Protein AF-A0A2G2YZ79-F1 (afdb_monomer_lite)

Foldseek 3Di:
DQPPDDDAADDQVSLQCCLVPPVVANGWGADDPRRDIDGHHDDPCPPPDPVVSVVVVVVVVVVVVD

Sequence (66 aa):
KSKYFEGLCWVDSSCRKVCIEKDKFEDGHCSKLLRNCLCTKICPFDDIPNDAGTILVQDAKTLEAQ

Organism: Capsicum annuum (NCBI:txid4072)

Structure (mmCIF, N/CA/C/O backbone):
data_AF-A0A2G2YZ79-F1
#
_entry.id   AF-A0A2G2YZ79-F1
#
loop_
_atom_site.group_PDB
_atom_site.id
_atom_site.type_symbol
_atom_site.label_atom_id
_atom_site.label_alt_id
_atom_site.label_comp_id
_atom_site.label_asym_id
_atom_site.label_entity_id
_atom_site.label_seq_id
_atom_site.pdbx_PDB_ins_code
_atom_site.Cartn_x
_atom_site.Cartn_y
_atom_site.Cartn_z
_atom_site.occupancy
_atom_site.B_iso_or_equiv
_atom_site.auth_seq_id
_atom_site.auth_comp_id
_atom_site.auth_asym_id
_atom_site.auth_atom_id
_atom_site.pdbx_PDB_model_num
ATOM 1 N N . LYS A 1 1 ? -4.825 -0.474 -0.559 1.00 95.06 1 LYS A N 1
ATOM 2 C CA . LYS A 1 1 ? -4.028 -0.275 -1.799 1.00 95.06 1 LYS A CA 1
ATOM 3 C C . LYS A 1 1 ? -3.239 1.021 -1.649 1.00 95.06 1 LYS A C 1
ATOM 5 O O . LYS A 1 1 ? -3.840 1.986 -1.193 1.00 95.06 1 LYS A O 1
ATOM 10 N N . SER A 1 2 ? -1.940 1.021 -1.963 1.00 97.62 2 SER A N 1
ATOM 11 C CA . SER A 1 2 ? -1.080 2.218 -1.896 1.00 97.62 2 SER A CA 1
ATOM 12 C C . SER A 1 2 ? -1.578 3.323 -2.836 1.00 97.62 2 SER A C 1
ATOM 14 O O . SER A 1 2 ? -2.071 3.020 -3.926 1.00 97.62 2 SER A O 1
ATOM 16 N N . LYS A 1 3 ? -1.439 4.587 -2.415 1.00 97.69 3 LYS A N 1
ATOM 17 C CA . LYS A 1 3 ? -1.709 5.776 -3.242 1.00 97.69 3 LYS A CA 1
ATOM 18 C C . LYS A 1 3 ? -0.490 6.228 -4.051 1.00 97.69 3 LYS A C 1
ATOM 20 O O . LYS A 1 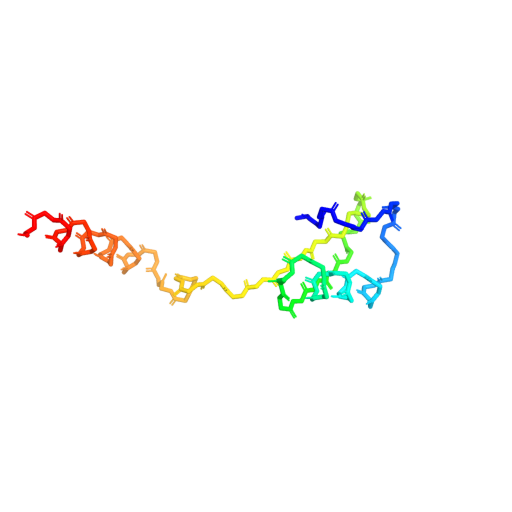3 ? -0.664 6.936 -5.035 1.00 97.69 3 LYS A O 1
ATOM 25 N N . TYR A 1 4 ? 0.714 5.836 -3.630 1.00 98.31 4 TYR A N 1
ATOM 26 C CA . TYR A 1 4 ? 1.986 6.312 -4.187 1.00 98.31 4 TYR A CA 1
ATOM 27 C C . TYR A 1 4 ? 2.754 5.244 -4.976 1.00 98.31 4 TYR A C 1
ATOM 29 O O . TYR A 1 4 ? 3.756 5.559 -5.610 1.00 98.31 4 TYR A O 1
ATOM 37 N N . PHE A 1 5 ? 2.330 3.978 -4.923 1.00 97.81 5 PHE A N 1
ATOM 38 C CA . PHE A 1 5 ? 2.949 2.913 -5.704 1.00 97.81 5 PHE A CA 1
ATOM 39 C C . PHE A 1 5 ? 2.439 2.950 -7.146 1.00 97.81 5 PHE A C 1
ATOM 41 O O . PHE A 1 5 ? 1.260 2.698 -7.407 1.00 97.81 5 PHE A O 1
ATOM 48 N N . GLU A 1 6 ? 3.341 3.235 -8.079 1.00 95.88 6 GLU A N 1
ATOM 49 C CA . GLU A 1 6 ? 3.038 3.316 -9.505 1.00 95.88 6 GLU A CA 1
ATOM 50 C C . GLU A 1 6 ? 3.304 1.983 -10.220 1.00 95.88 6 GLU A C 1
ATOM 52 O O . GLU A 1 6 ? 4.261 1.267 -9.923 1.00 95.88 6 GLU A O 1
ATOM 57 N N . GLY A 1 7 ? 2.457 1.655 -11.199 1.00 95.50 7 GLY A N 1
ATOM 58 C CA . GLY A 1 7 ? 2.607 0.461 -12.033 1.00 95.50 7 GLY A CA 1
ATOM 59 C C . GLY A 1 7 ? 2.183 -0.857 -11.372 1.00 95.50 7 GLY A C 1
ATOM 60 O O . GLY A 1 7 ? 1.435 -0.891 -10.393 1.00 95.50 7 GLY A O 1
ATOM 61 N N . LEU A 1 8 ? 2.629 -1.968 -11.972 1.00 97.38 8 LEU A N 1
ATOM 62 C CA . LEU A 1 8 ? 2.335 -3.325 -11.505 1.00 97.38 8 LEU A CA 1
ATOM 63 C C . LEU A 1 8 ? 3.345 -3.761 -10.437 1.00 97.38 8 LEU A C 1
ATOM 65 O O . LEU A 1 8 ? 4.558 -3.676 -10.614 1.00 97.38 8 LEU A O 1
ATOM 69 N N . CYS A 1 9 ? 2.823 -4.276 -9.333 1.00 98.12 9 CYS A N 1
ATOM 70 C CA . CYS A 1 9 ? 3.578 -4.760 -8.191 1.00 98.12 9 CYS A CA 1
ATOM 71 C C . CYS A 1 9 ? 4.051 -6.202 -8.414 1.00 98.12 9 CYS A C 1
ATOM 73 O O . CYS A 1 9 ? 3.245 -7.137 -8.427 1.00 98.12 9 CYS A O 1
ATOM 75 N N . TRP A 1 10 ? 5.365 -6.382 -8.553 1.00 96.81 10 TRP A N 1
ATOM 76 C CA . TRP A 1 10 ? 6.007 -7.694 -8.721 1.00 96.81 10 TRP A CA 1
ATOM 77 C C . TRP A 1 10 ? 6.837 -8.130 -7.518 1.00 96.81 10 TRP A C 1
ATOM 79 O O . TRP A 1 10 ? 6.984 -9.327 -7.285 1.00 96.81 10 TRP A O 1
ATOM 89 N N . VAL A 1 11 ? 7.379 -7.163 -6.776 1.00 97.62 11 VAL A N 1
ATOM 90 C CA . VAL A 1 11 ? 8.318 -7.391 -5.679 1.00 97.62 11 VAL A CA 1
ATOM 91 C C . VAL A 1 11 ? 7.770 -6.745 -4.412 1.00 97.62 11 VAL A C 1
ATOM 93 O O . VAL A 1 11 ? 7.613 -5.523 -4.347 1.00 97.62 11 VAL A O 1
ATOM 96 N N . ASP A 1 12 ? 7.518 -7.563 -3.391 1.00 98.25 12 ASP A N 1
ATOM 97 C CA . ASP A 1 12 ? 6.927 -7.106 -2.130 1.00 98.25 12 ASP A CA 1
ATOM 98 C C . ASP A 1 12 ? 7.786 -6.044 -1.437 1.00 98.25 12 ASP A C 1
ATOM 100 O O . ASP A 1 12 ? 7.252 -5.085 -0.893 1.00 98.25 12 ASP A O 1
ATOM 104 N N . SER A 1 13 ? 9.119 -6.146 -1.507 1.00 98.19 13 SER A N 1
ATOM 105 C CA . SER A 1 13 ? 10.019 -5.172 -0.872 1.00 98.19 13 SER A CA 1
ATOM 106 C C . SER A 1 13 ? 9.869 -3.757 -1.440 1.00 98.19 13 SER A C 1
ATOM 108 O O . SER A 1 13 ? 9.919 -2.790 -0.677 1.00 98.19 13 SER A O 1
ATOM 110 N N . SER A 1 14 ? 9.629 -3.618 -2.747 1.00 97.81 14 SER A N 1
ATOM 111 C CA . SER A 1 14 ? 9.345 -2.324 -3.376 1.00 97.81 14 SER A CA 1
ATOM 112 C C . SER A 1 14 ? 8.017 -1.748 -2.881 1.00 97.81 14 SER A C 1
ATOM 114 O O . SER A 1 14 ? 7.944 -0.561 -2.574 1.00 97.81 14 SER A O 1
ATOM 116 N N . CYS A 1 15 ? 6.983 -2.586 -2.761 1.00 98.56 15 CYS A N 1
ATOM 117 C CA . CYS A 1 15 ? 5.683 -2.178 -2.229 1.00 98.56 15 CYS A CA 1
ATOM 118 C C . CYS A 1 15 ? 5.770 -1.765 -0.760 1.00 98.56 15 CYS A C 1
ATOM 120 O O . CYS A 1 15 ? 5.377 -0.652 -0.414 1.00 98.56 15 CYS A O 1
ATOM 122 N N . ARG A 1 16 ? 6.370 -2.612 0.083 1.00 98.69 16 ARG A N 1
ATOM 123 C CA . ARG A 1 16 ? 6.591 -2.348 1.507 1.00 98.69 16 ARG A CA 1
ATOM 124 C C . ARG A 1 16 ? 7.306 -1.021 1.735 1.00 98.69 16 ARG A C 1
ATOM 126 O O . ARG A 1 16 ? 6.873 -0.237 2.574 1.00 98.69 16 ARG A O 1
ATOM 133 N N . LYS A 1 17 ? 8.357 -0.731 0.959 1.00 98.56 17 LYS A N 1
ATOM 134 C CA . LYS A 1 17 ? 9.091 0.538 1.058 1.00 98.56 17 LYS A CA 1
ATOM 135 C C . LYS A 1 17 ? 8.172 1.744 0.849 1.00 98.56 17 LYS A C 1
ATOM 137 O O . LYS A 1 17 ? 8.183 2.663 1.661 1.00 98.56 17 LYS A O 1
ATOM 142 N N . VAL A 1 18 ? 7.346 1.731 -0.200 1.00 98.44 18 VAL A N 1
ATOM 143 C CA . VAL A 1 18 ? 6.391 2.819 -0.471 1.00 98.44 18 VAL A CA 1
ATOM 144 C C . VAL A 1 18 ? 5.330 2.911 0.627 1.00 98.44 18 VAL A C 1
ATOM 146 O O . VAL A 1 18 ? 5.042 4.009 1.102 1.00 98.44 18 VAL A O 1
ATOM 149 N N . CYS A 1 19 ? 4.807 1.773 1.084 1.00 98.69 19 CYS A N 1
ATOM 150 C CA . CYS A 1 19 ? 3.816 1.733 2.153 1.00 98.69 19 CYS A CA 1
ATOM 151 C C . CYS A 1 19 ? 4.323 2.385 3.446 1.00 98.69 19 CYS A C 1
ATOM 153 O O . CYS A 1 19 ? 3.619 3.210 4.029 1.00 98.69 19 CYS A O 1
ATOM 155 N N . ILE A 1 20 ? 5.557 2.085 3.852 1.00 98.56 20 ILE A N 1
ATOM 156 C CA . ILE A 1 20 ? 6.166 2.641 5.066 1.00 98.56 20 ILE A CA 1
ATOM 157 C C . ILE A 1 20 ? 6.553 4.110 4.865 1.00 98.56 20 ILE A C 1
ATOM 159 O O . ILE A 1 20 ? 6.171 4.990 5.639 1.00 98.56 20 ILE A O 1
ATOM 163 N N . GLU A 1 21 ? 7.296 4.412 3.801 1.00 98.56 21 GLU A N 1
ATOM 164 C CA . GLU A 1 21 ? 7.900 5.734 3.630 1.00 98.56 21 GLU A CA 1
ATOM 165 C C . GLU A 1 21 ? 6.895 6.794 3.164 1.00 98.56 21 GLU A C 1
ATOM 167 O O . GLU A 1 21 ? 7.029 7.966 3.533 1.00 98.56 21 GLU A O 1
ATOM 172 N N . LYS A 1 22 ? 5.890 6.418 2.364 1.00 98.31 22 LYS A N 1
ATOM 173 C CA . LYS A 1 22 ? 4.952 7.353 1.721 1.00 98.31 22 LYS A CA 1
ATOM 174 C C . LYS A 1 22 ? 3.540 7.240 2.279 1.00 98.31 22 LYS A C 1
ATOM 176 O O . LYS A 1 22 ? 3.013 8.249 2.739 1.00 98.31 22 LYS A O 1
ATOM 181 N N . ASP A 1 23 ? 2.952 6.043 2.280 1.00 97.50 23 ASP A N 1
ATOM 182 C CA . ASP A 1 23 ? 1.565 5.859 2.737 1.00 97.50 23 ASP A CA 1
ATOM 183 C C . ASP A 1 23 ? 1.416 5.853 4.271 1.00 97.50 23 ASP A C 1
ATOM 185 O O . ASP A 1 23 ? 0.295 5.982 4.760 1.00 97.50 23 ASP A O 1
ATOM 189 N N . LYS A 1 24 ? 2.520 5.748 5.027 1.00 97.12 24 LYS A N 1
ATOM 190 C CA . LYS A 1 24 ? 2.547 5.689 6.504 1.00 97.12 24 LYS A CA 1
ATOM 191 C C . LYS A 1 24 ? 1.814 4.472 7.081 1.00 97.12 24 LYS A C 1
ATOM 193 O O . LYS A 1 24 ? 1.109 4.568 8.083 1.00 97.12 24 LYS A O 1
ATOM 198 N N . PHE A 1 25 ? 1.988 3.331 6.427 1.00 97.56 25 PHE A N 1
ATOM 199 C CA . PHE A 1 25 ? 1.586 2.014 6.917 1.00 97.56 25 PHE A CA 1
ATOM 200 C C . PHE A 1 25 ? 2.793 1.266 7.494 1.00 97.56 25 PHE A C 1
ATOM 202 O O . PHE A 1 25 ? 3.928 1.719 7.380 1.00 97.56 25 PHE A O 1
ATOM 209 N N . GLU A 1 26 ? 2.549 0.126 8.128 1.00 97.81 26 GLU A N 1
ATOM 210 C CA . GLU A 1 26 ? 3.590 -0.642 8.821 1.00 97.81 26 GLU A CA 1
ATOM 211 C C . GLU A 1 26 ? 4.226 -1.694 7.910 1.00 97.81 26 GLU A C 1
ATOM 213 O O . GLU A 1 26 ? 5.393 -2.038 8.077 1.00 97.81 26 GLU A O 1
ATOM 218 N N . ASP A 1 27 ? 3.478 -2.173 6.914 1.00 98.19 27 ASP A N 1
ATOM 219 C CA . ASP A 1 27 ? 3.948 -3.161 5.949 1.00 98.19 27 ASP A CA 1
ATOM 220 C C . ASP A 1 27 ? 3.226 -3.025 4.591 1.00 98.19 27 ASP A C 1
ATOM 222 O O . ASP A 1 27 ? 2.315 -2.204 4.415 1.00 98.19 27 ASP A O 1
ATOM 226 N N . GLY A 1 28 ? 3.636 -3.822 3.603 1.00 98.12 28 GLY A N 1
ATOM 227 C CA . GLY A 1 28 ? 2.912 -3.987 2.353 1.00 98.12 28 GLY A CA 1
ATOM 228 C C . GLY A 1 28 ? 3.388 -5.156 1.491 1.00 98.12 28 GLY A C 1
ATOM 229 O O . GLY A 1 28 ? 4.539 -5.582 1.556 1.00 98.12 28 GLY A O 1
ATOM 230 N N . HIS A 1 29 ? 2.491 -5.652 0.641 1.00 98.56 29 HIS A N 1
ATOM 231 C CA . HIS A 1 29 ? 2.742 -6.774 -0.266 1.00 98.56 29 HIS A CA 1
ATOM 232 C C . HIS A 1 29 ? 2.017 -6.611 -1.609 1.00 98.56 29 HIS A C 1
ATOM 234 O O . HIS A 1 29 ? 1.041 -5.863 -1.741 1.00 98.56 29 HIS A O 1
ATOM 240 N N . CYS A 1 30 ? 2.476 -7.335 -2.625 1.00 98.56 30 CYS A N 1
ATOM 241 C CA . CYS A 1 30 ? 1.845 -7.373 -3.934 1.00 98.56 30 CYS A CA 1
ATOM 242 C C . CYS A 1 30 ? 0.658 -8.346 -3.956 1.00 98.56 30 CYS A C 1
ATOM 244 O O . CYS A 1 30 ? 0.782 -9.536 -3.664 1.00 98.56 30 CYS A O 1
ATOM 246 N N . SER A 1 31 ? -0.509 -7.878 -4.400 1.00 97.56 31 SER A N 1
ATOM 247 C CA . SER A 1 31 ? -1.640 -8.765 -4.687 1.00 97.56 31 SER A CA 1
ATOM 248 C C . SER A 1 31 ? -1.308 -9.675 -5.877 1.00 97.56 31 SER A C 1
ATOM 250 O O . SER A 1 31 ? -0.770 -9.201 -6.879 1.00 97.56 31 SER A O 1
ATOM 252 N N . LYS A 1 32 ? -1.696 -10.953 -5.825 1.00 93.19 32 LYS A N 1
ATOM 253 C CA . LYS A 1 32 ? -1.309 -11.947 -6.844 1.00 93.19 32 LYS A CA 1
ATOM 254 C C . LYS A 1 32 ? -1.888 -11.667 -8.238 1.00 93.19 32 LYS A C 1
ATOM 256 O O . LYS A 1 32 ? -1.148 -11.668 -9.216 1.00 93.19 32 LYS A O 1
ATOM 261 N N . LEU A 1 33 ? -3.198 -11.427 -8.324 1.00 93.50 33 LEU A N 1
ATOM 262 C CA . LEU A 1 33 ? -3.923 -11.312 -9.598 1.00 93.50 33 LEU A CA 1
ATOM 263 C C . LEU A 1 33 ? -3.797 -9.916 -10.210 1.00 93.50 33 LEU A C 1
ATOM 265 O O . LEU A 1 33 ? -3.267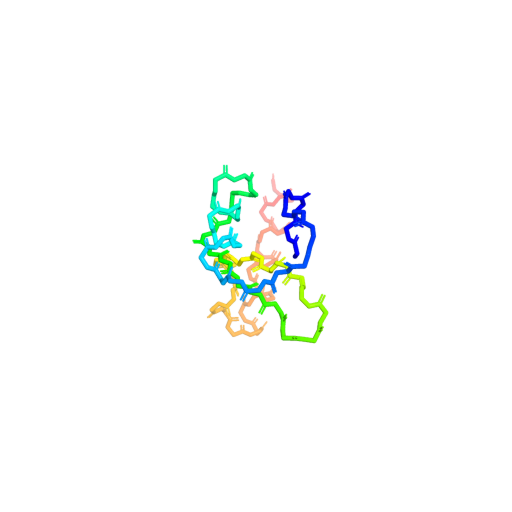 -9.755 -11.302 1.00 93.50 33 LEU A O 1
ATOM 269 N N . LEU A 1 34 ? -4.245 -8.895 -9.479 1.00 95.38 34 LEU A N 1
ATOM 270 C CA . LEU A 1 34 ? -4.303 -7.522 -9.985 1.00 95.38 34 LEU A CA 1
ATOM 271 C C . LEU A 1 34 ? -2.970 -6.775 -9.877 1.00 95.38 34 LEU A C 1
ATOM 273 O O . LEU A 1 34 ? -2.892 -5.626 -10.298 1.00 95.38 34 LEU A O 1
ATOM 277 N N . ARG A 1 35 ? -1.942 -7.396 -9.274 1.00 97.00 35 ARG A N 1
ATOM 278 C CA . ARG A 1 35 ? -0.613 -6.796 -9.065 1.00 97.00 35 ARG A CA 1
ATOM 279 C C . ARG A 1 35 ? -0.685 -5.390 -8.454 1.00 97.00 35 ARG A C 1
ATOM 281 O O . ARG A 1 35 ? 0.137 -4.532 -8.738 1.00 97.00 35 ARG A O 1
ATOM 288 N N . ASN A 1 36 ? -1.664 -5.145 -7.587 1.00 98.19 36 ASN A N 1
ATOM 289 C CA . ASN A 1 36 ? -1.732 -3.944 -6.767 1.00 9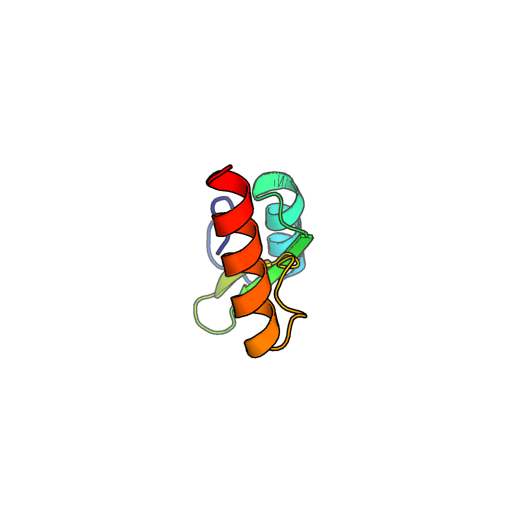8.19 36 ASN A CA 1
ATOM 290 C C . ASN A 1 36 ? -0.749 -4.052 -5.596 1.00 98.19 36 ASN A C 1
ATOM 292 O O . ASN A 1 36 ? -0.613 -5.124 -5.011 1.00 98.19 36 ASN A O 1
ATOM 296 N N . CYS A 1 37 ? -0.152 -2.934 -5.193 1.00 98.69 37 CYS A N 1
ATOM 297 C CA . CYS A 1 37 ? 0.516 -2.830 -3.899 1.00 98.69 37 CYS A CA 1
ATOM 298 C C . CYS A 1 37 ? -0.524 -2.608 -2.787 1.00 98.69 37 CYS A C 1
ATOM 300 O O . CYS A 1 37 ? -1.319 -1.658 -2.831 1.00 98.69 37 CYS A O 1
ATOM 302 N N . LEU A 1 38 ? -0.559 -3.507 -1.807 1.00 98.44 38 LEU A N 1
ATOM 303 C CA . LEU A 1 38 ? -1.477 -3.483 -0.673 1.00 98.44 38 LEU A CA 1
ATOM 304 C C . LEU A 1 38 ? -0.693 -3.173 0.602 1.00 98.44 38 LEU A C 1
ATOM 306 O O . LEU A 1 38 ? 0.105 -3.992 1.038 1.00 98.44 38 LEU A O 1
ATOM 310 N N . CYS A 1 39 ? -0.933 -1.998 1.185 1.00 98.50 39 CYS A N 1
ATOM 311 C CA . CYS A 1 39 ? -0.356 -1.604 2.467 1.00 98.50 39 CYS A CA 1
ATOM 312 C C . CYS A 1 39 ? -1.219 -2.084 3.632 1.00 98.50 39 CYS A C 1
ATOM 314 O O . CYS A 1 39 ? -2.450 -2.040 3.539 1.00 98.50 39 CYS A O 1
ATOM 316 N N . THR A 1 40 ? -0.572 -2.490 4.719 1.00 97.19 40 THR A N 1
ATOM 317 C CA . THR A 1 40 ? -1.205 -3.032 5.926 1.00 97.19 40 THR A CA 1
ATOM 318 C C . THR A 1 40 ? -0.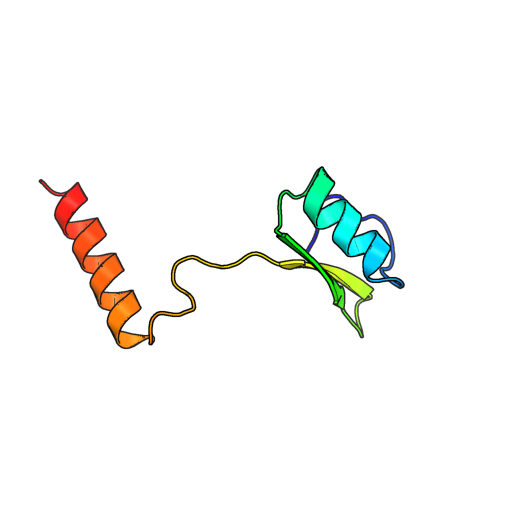666 -2.343 7.172 1.00 97.19 40 THR A C 1
ATOM 320 O O . THR A 1 40 ? 0.480 -1.901 7.221 1.00 97.19 40 THR A O 1
ATOM 323 N N . LYS A 1 41 ? -1.530 -2.203 8.171 1.00 95.25 41 LYS A N 1
ATOM 324 C CA . LYS A 1 41 ? -1.207 -1.723 9.513 1.00 95.25 41 LYS A CA 1
ATOM 325 C C . LYS A 1 41 ? -2.091 -2.479 10.489 1.00 95.25 41 LYS A C 1
ATOM 327 O O . LYS A 1 41 ? -3.169 -2.922 10.086 1.00 95.25 41 LYS A O 1
ATOM 332 N N . ILE A 1 42 ? -1.666 -2.586 11.735 1.00 89.94 42 ILE A N 1
ATOM 333 C CA . ILE A 1 42 ? -2.511 -3.115 12.800 1.00 89.94 42 ILE A CA 1
ATOM 334 C C . ILE A 1 42 ? -3.736 -2.204 12.938 1.00 89.94 42 ILE A C 1
ATOM 336 O O . ILE A 1 42 ? -3.606 -0.979 13.055 1.00 89.94 42 ILE A O 1
ATOM 340 N N . CYS A 1 43 ? -4.939 -2.779 12.904 1.00 86.38 43 CYS A N 1
ATOM 341 C CA . CYS A 1 43 ? -6.120 -2.041 13.328 1.00 86.38 43 CYS A CA 1
ATOM 342 C C . CYS A 1 43 ? -6.270 -2.221 14.844 1.00 86.38 43 CYS A C 1
ATOM 344 O O . CYS A 1 43 ? -6.272 -3.352 15.324 1.00 86.38 43 CYS A O 1
ATOM 346 N N . PRO A 1 44 ? -6.446 -1.134 15.611 1.00 74.00 44 PRO A N 1
ATOM 347 C CA . PRO A 1 44 ? -6.472 -1.178 17.077 1.00 74.00 44 PRO A CA 1
ATOM 348 C C . PRO A 1 44 ? -7.632 -1.987 17.686 1.00 74.00 44 PRO A C 1
ATOM 350 O O . PRO A 1 44 ? -7.671 -2.156 18.900 1.00 74.00 44 PRO A O 1
ATOM 353 N N . PHE A 1 45 ? -8.566 -2.487 16.871 1.00 69.50 45 PHE A N 1
ATOM 354 C CA . PHE A 1 45 ? -9.730 -3.258 17.311 1.00 69.50 45 PHE A CA 1
ATOM 355 C C . PHE A 1 45 ? -9.846 -4.638 16.639 1.00 69.50 45 PHE A C 1
ATOM 357 O O . PHE A 1 45 ? -10.840 -5.320 16.867 1.00 69.50 45 PHE A O 1
ATOM 364 N N . ASP A 1 46 ? -8.867 -5.067 15.831 1.00 61.69 46 ASP A N 1
ATOM 365 C CA . ASP A 1 46 ? -8.953 -6.354 15.111 1.00 61.69 46 ASP A CA 1
ATOM 366 C C . ASP A 1 46 ? -8.793 -7.574 16.039 1.00 61.69 46 ASP A C 1
ATOM 368 O O . ASP A 1 46 ? -9.295 -8.651 15.725 1.00 61.69 46 ASP A O 1
ATOM 372 N N . ASP A 1 47 ? -8.160 -7.404 17.205 1.00 60.16 47 ASP A N 1
ATOM 373 C CA . ASP A 1 47 ? -8.011 -8.458 18.225 1.00 60.16 47 ASP A CA 1
ATOM 374 C C . ASP A 1 47 ? -9.209 -8.557 19.176 1.00 60.16 47 ASP A C 1
ATOM 376 O O . ASP A 1 47 ? -9.222 -9.367 20.108 1.00 60.16 47 ASP A O 1
ATOM 380 N N . ILE A 1 48 ? -10.228 -7.724 18.970 1.00 59.59 48 ILE A N 1
ATOM 381 C CA . ILE A 1 48 ? -11.415 -7.755 19.801 1.00 59.59 48 ILE A CA 1
ATOM 382 C C . ILE A 1 48 ? -12.408 -8.714 19.148 1.00 59.59 48 ILE A C 1
ATOM 384 O O . ILE A 1 48 ? -12.873 -8.432 18.040 1.00 59.59 48 ILE A O 1
ATOM 388 N N . PRO A 1 49 ? -12.766 -9.838 19.802 1.00 63.03 49 PRO A N 1
ATOM 389 C CA . PRO A 1 49 ? -13.840 -10.681 19.300 1.00 63.03 49 PRO A CA 1
ATOM 390 C C . PRO A 1 49 ? -15.062 -9.798 19.039 1.00 63.03 49 PRO A C 1
ATOM 392 O O . PRO A 1 49 ? -15.346 -8.900 19.826 1.00 63.03 49 PRO A O 1
ATOM 395 N N . ASN A 1 50 ? -15.737 -10.021 17.912 1.00 60.72 50 ASN A N 1
ATOM 396 C CA . ASN A 1 50 ? -16.757 -9.134 17.326 1.00 60.72 50 ASN A CA 1
ATOM 397 C C . ASN A 1 50 ? -17.787 -8.586 18.350 1.00 60.72 50 ASN A C 1
ATOM 399 O O . ASN A 1 50 ? -18.269 -7.455 18.241 1.00 60.72 50 ASN A O 1
ATOM 403 N N . ASP A 1 51 ? -18.063 -9.365 19.398 1.00 59.53 51 ASP A N 1
ATOM 404 C CA . ASP A 1 51 ? -18.934 -9.008 20.519 1.00 59.53 51 ASP A CA 1
ATOM 405 C C . ASP A 1 51 ? -18.375 -7.879 21.406 1.00 59.53 51 ASP A C 1
ATOM 407 O O . ASP A 1 51 ? -19.110 -6.979 21.804 1.00 59.53 51 ASP A O 1
ATOM 411 N N . ALA A 1 52 ? -17.071 -7.858 21.682 1.00 60.06 52 ALA A N 1
ATOM 412 C CA . ALA A 1 52 ? -16.435 -6.831 22.506 1.00 60.06 52 ALA A CA 1
ATOM 413 C C . ALA A 1 52 ? -16.128 -5.536 21.724 1.00 60.06 52 ALA A C 1
ATOM 415 O O . ALA A 1 52 ? -16.125 -4.454 22.313 1.00 60.06 52 ALA A O 1
ATOM 416 N N . GLY A 1 53 ? -15.960 -5.602 20.396 1.00 59.47 53 GLY A N 1
ATOM 417 C CA . GLY A 1 53 ? -15.781 -4.406 19.559 1.00 59.47 53 GLY A CA 1
ATOM 418 C C . GLY A 1 53 ? -17.045 -3.541 19.545 1.00 59.47 53 GLY A C 1
ATOM 419 O O . GLY A 1 53 ? -16.983 -2.313 19.587 1.00 59.47 53 GLY A O 1
ATOM 420 N N . THR A 1 54 ? -18.205 -4.198 19.594 1.00 60.31 54 THR A N 1
ATOM 421 C CA . THR A 1 54 ? -19.518 -3.553 19.696 1.00 60.31 54 THR A CA 1
ATOM 422 C C . THR A 1 54 ? -19.702 -2.809 21.026 1.00 60.31 54 THR A C 1
ATOM 424 O O . THR A 1 54 ? -20.344 -1.760 21.045 1.00 60.31 54 THR A O 1
ATOM 427 N N . ILE A 1 55 ? -19.107 -3.303 22.119 1.00 60.31 55 ILE A N 1
ATOM 428 C CA . ILE A 1 55 ? -19.181 -2.688 23.456 1.00 60.31 55 ILE A CA 1
ATOM 429 C C . ILE A 1 55 ? -18.308 -1.425 23.526 1.00 60.31 55 ILE A C 1
ATOM 431 O O . ILE A 1 55 ? -18.800 -0.369 23.915 1.00 60.31 55 ILE A O 1
ATOM 435 N N . LEU A 1 56 ? -17.062 -1.469 23.036 1.00 63.06 56 LEU A N 1
ATOM 436 C CA . LEU A 1 56 ? -16.178 -0.290 23.054 1.00 63.06 56 LEU A CA 1
ATOM 437 C C . LEU A 1 56 ? -16.705 0.880 22.210 1.00 63.06 56 LEU A C 1
ATOM 439 O O . LEU A 1 56 ? -16.540 2.04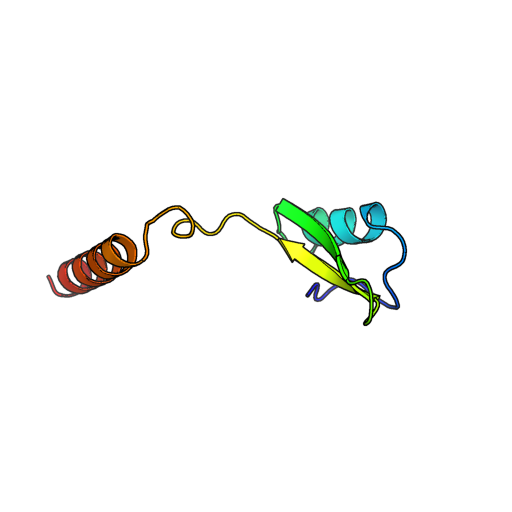2 22.581 1.00 63.06 56 LEU A O 1
ATOM 443 N N . VAL A 1 57 ? -17.365 0.592 21.083 1.00 61.66 57 VAL A N 1
ATOM 444 C CA . VAL A 1 57 ? -18.008 1.629 20.259 1.00 61.66 57 VAL A CA 1
ATOM 445 C C . VAL A 1 57 ? -19.181 2.287 21.000 1.00 61.66 57 VAL A C 1
ATOM 447 O O . VAL A 1 57 ? -19.421 3.480 20.819 1.00 61.66 57 VAL A O 1
ATOM 450 N N . GLN A 1 58 ? -19.912 1.545 21.836 1.00 59.84 58 GLN A N 1
ATOM 451 C CA . GLN A 1 58 ? -21.006 2.091 22.650 1.00 59.84 58 GLN A CA 1
ATOM 452 C C . GLN A 1 58 ? -20.486 2.939 23.818 1.00 59.84 58 GLN A C 1
ATOM 454 O O . GLN A 1 58 ? -21.029 4.017 24.072 1.00 59.84 58 GLN A O 1
ATOM 459 N N . ASP A 1 59 ? -19.406 2.507 24.471 1.00 59.12 59 ASP A N 1
ATOM 460 C CA . ASP A 1 59 ? -18.777 3.256 25.563 1.00 59.12 59 ASP A CA 1
ATOM 461 C C . ASP A 1 59 ? -18.179 4.579 25.068 1.00 59.12 59 ASP A C 1
ATOM 463 O O . ASP A 1 59 ? -18.402 5.626 25.677 1.00 59.12 59 ASP A O 1
ATOM 467 N N . ALA A 1 60 ? -17.510 4.570 23.908 1.00 60.59 60 ALA A N 1
ATOM 468 C CA . ALA A 1 60 ? -17.010 5.793 23.280 1.00 60.59 60 ALA A CA 1
ATOM 469 C C . ALA A 1 60 ? -18.148 6.781 22.966 1.00 60.59 60 ALA A C 1
ATOM 471 O O . ALA A 1 60 ? -18.042 7.963 23.278 1.00 60.59 60 ALA A O 1
ATOM 472 N N . LYS A 1 61 ? -19.280 6.302 22.428 1.00 60.66 61 LYS A N 1
ATOM 473 C CA . LYS A 1 61 ? -20.451 7.156 22.155 1.00 60.66 61 LYS A CA 1
ATOM 474 C C . LYS A 1 61 ? -21.112 7.709 23.418 1.00 60.66 61 LYS A C 1
ATOM 476 O O . LYS A 1 61 ? -21.661 8.804 23.377 1.00 60.66 61 LYS A O 1
ATOM 481 N N . THR A 1 62 ? -21.080 6.962 24.518 1.00 60.44 62 THR A N 1
ATOM 482 C CA . THR A 1 62 ? -21.638 7.398 25.809 1.00 60.44 62 THR A CA 1
ATOM 483 C C . THR A 1 62 ? -20.755 8.452 26.481 1.00 60.44 62 THR A C 1
ATOM 485 O O . THR A 1 62 ? -21.265 9.334 27.169 1.00 60.44 62 THR A O 1
ATOM 488 N N . LEU A 1 63 ? -19.439 8.395 26.260 1.00 58.47 63 LEU A N 1
ATOM 489 C CA . LEU A 1 63 ? -18.488 9.363 26.801 1.00 58.47 63 LEU A CA 1
ATOM 490 C C . LEU A 1 63 ? -18.512 10.708 26.057 1.00 58.47 63 LEU A C 1
ATOM 492 O O . LEU A 1 63 ? -18.295 11.736 26.681 1.00 58.47 63 LEU A O 1
ATOM 496 N N . GLU A 1 64 ? -18.822 10.722 24.757 1.00 61.41 64 GLU A N 1
ATOM 497 C CA . GLU A 1 64 ? -18.973 11.968 23.980 1.00 61.41 64 GLU A CA 1
ATOM 498 C C . GLU A 1 64 ? -20.320 12.684 24.205 1.00 61.41 64 GLU A C 1
ATOM 500 O O . GLU A 1 64 ? -20.530 13.784 23.694 1.00 61.41 64 GLU A O 1
ATOM 505 N N . ALA A 1 65 ? -21.241 12.067 24.951 1.00 56.94 65 ALA A N 1
ATOM 506 C CA . ALA A 1 65 ? -22.561 12.613 25.274 1.00 56.94 65 ALA A CA 1
ATOM 507 C C . ALA A 1 65 ? -22.668 13.190 26.706 1.00 56.94 65 ALA A C 1
ATOM 509 O O . ALA A 1 65 ? -23.767 13.581 27.110 1.00 56.94 65 ALA A O 1
ATOM 510 N N . GLN A 1 66 ? -21.560 13.238 27.459 1.00 50.62 66 GLN A N 1
ATOM 511 C CA . GLN A 1 66 ? -21.418 13.908 28.764 1.00 50.62 66 GLN A CA 1
ATOM 512 C C . GLN A 1 66 ? -20.541 15.154 28.636 1.00 50.62 66 GLN A C 1
ATOM 514 O O . GLN A 1 66 ? -20.866 16.154 29.314 1.00 50.62 66 GLN A O 1
#

pLDDT: mean 84.46, std 17.5, range [50.62, 98.69]

Secondary structure (DSSP, 8-state):
--SS--S----HHHHHHHIIIII--SEEEE-TTT--EEEE---TTTTS-HHHHHHHHHHHHHHTT-

Radius of gyration: 16.74 Å; chains: 1; bounding box: 33×26×41 Å

InterPro domains:
  IPR003614 Knottins-like [PF00304] (1-43)
  IPR036574 Knottin, scorpion toxin-lik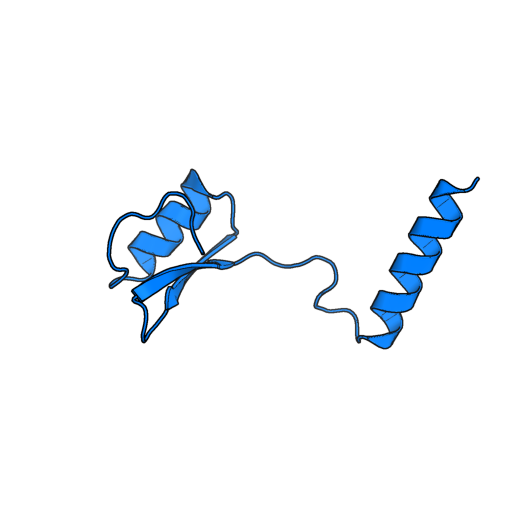e superfamily [G3DSA:3.30.30.10] (1-53)
  IPR036574 Knottin, scorpion toxin-like superfamily [SSF57095] (2-43)